Protein AF-A0A9E5J3S3-F1 (afdb_monomer_lite)

Radius of gyration: 18.46 Å; chains: 1; bounding box: 45×21×62 Å

Secondary structure (DSSP, 8-state):
--STT--STTHHHHHHHHHHHHHHHHHHHHHHHHHHHTT-HHHHHHHHHHHHHHHHHHHHHHHHHHHHHHHHTTTS-HHHHHHHHHHHHHHHHHHHHHHHHHHHT--HHHHHHHHHHHHHHHHHHHHHHHHHHT----GGGSS--

Sequence (145 aa):
FHSPDLDEPIDPLVYLITVALGFAALENTLFIMGTIQTGDIAQTIITGNMRFIGATLLHVLASSCVGIMLGFVFYRSHITRFLAGLVGLCAGIALHAYFNLSIISTSTVGALKIFGTIWIGVVLLFMAFEEIKGVQPSKSSQQST

pLDDT: mean 84.3, std 12.57, range [43.81, 97.44]

Structure (mmCIF, N/CA/C/O backbone):
data_AF-A0A9E5J3S3-F1
#
_entry.id   AF-A0A9E5J3S3-F1
#
loop_
_atom_site.group_PDB
_atom_site.id
_atom_site.type_symbol
_atom_site.label_atom_id
_atom_site.label_alt_id
_atom_site.label_comp_id
_atom_site.label_asym_id
_atom_site.label_entity_id
_atom_site.label_seq_id
_atom_site.pdbx_PDB_ins_code
_atom_site.Cartn_x
_atom_site.Cartn_y
_atom_site.Cartn_z
_atom_site.occupancy
_atom_site.B_iso_or_equiv
_atom_site.auth_seq_id
_atom_site.auth_comp_id
_atom_site.auth_asym_id
_atom_site.auth_atom_id
_atom_site.pdbx_PDB_model_num
ATOM 1 N N . PHE A 1 1 ? -19.060 0.277 10.061 1.00 51.50 1 PHE A N 1
ATOM 2 C CA . PHE A 1 1 ? -18.611 -1.068 10.453 1.00 51.50 1 PHE A CA 1
ATOM 3 C C . PHE A 1 1 ? -19.710 -1.715 11.283 1.00 51.50 1 PHE A C 1
ATOM 5 O O . PHE A 1 1 ? -19.673 -1.652 12.501 1.00 51.50 1 PHE A O 1
ATOM 12 N N . HIS A 1 2 ? -20.767 -2.175 10.616 1.00 50.16 2 HIS A N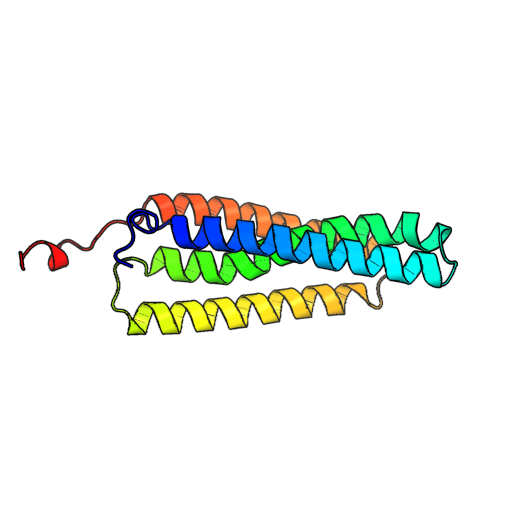 1
ATOM 13 C CA . HIS A 1 2 ? -21.842 -3.003 11.192 1.00 50.16 2 HIS A CA 1
ATOM 14 C C . HIS A 1 2 ? -22.300 -4.042 10.146 1.00 50.16 2 HIS A C 1
ATOM 16 O O . HIS A 1 2 ? -23.428 -4.518 10.164 1.00 50.16 2 HIS A O 1
ATOM 22 N N . SER A 1 3 ? -21.420 -4.341 9.187 1.00 61.38 3 SER A N 1
ATOM 23 C CA . SER A 1 3 ? -21.566 -5.435 8.234 1.00 61.38 3 SER A CA 1
ATOM 24 C C . SER A 1 3 ? -20.908 -6.672 8.844 1.00 61.38 3 SER A C 1
ATOM 26 O O . SER A 1 3 ? -19.859 -6.511 9.471 1.00 61.38 3 SER A O 1
ATOM 28 N N . PRO A 1 4 ? -21.477 -7.872 8.653 1.00 67.12 4 PRO A N 1
ATOM 29 C CA . PRO A 1 4 ? -20.884 -9.116 9.145 1.00 67.12 4 PRO A CA 1
ATOM 30 C C . PRO A 1 4 ? -19.467 -9.361 8.603 1.00 67.12 4 PRO A C 1
ATOM 32 O O . PRO A 1 4 ? -18.718 -10.090 9.223 1.00 67.12 4 PRO A O 1
ATOM 35 N N . ASP A 1 5 ? -19.090 -8.719 7.494 1.00 72.50 5 ASP A N 1
ATOM 36 C CA . ASP A 1 5 ? -17.800 -8.925 6.825 1.00 72.50 5 ASP A CA 1
ATOM 37 C C . ASP A 1 5 ? -16.673 -7.979 7.303 1.00 72.50 5 ASP A C 1
ATOM 39 O O . ASP A 1 5 ? -15.601 -7.956 6.707 1.00 72.50 5 ASP A O 1
ATOM 43 N N . LEU A 1 6 ? -16.926 -7.103 8.283 1.00 80.25 6 LEU A N 1
ATOM 44 C CA . LEU A 1 6 ? -15.937 -6.158 8.835 1.00 80.25 6 LEU A CA 1
ATOM 45 C C . LEU A 1 6 ? -16.013 -6.169 10.365 1.00 80.25 6 LEU A C 1
ATOM 47 O O . LEU A 1 6 ? -16.394 -5.167 10.991 1.00 80.25 6 LEU A O 1
ATOM 51 N N . ASP A 1 7 ? -15.703 -7.316 10.946 1.00 85.44 7 ASP A N 1
ATOM 52 C CA . ASP A 1 7 ? -15.760 -7.579 12.379 1.00 85.44 7 ASP A CA 1
ATOM 53 C C . ASP A 1 7 ? -14.371 -7.790 13.000 1.00 85.44 7 ASP A C 1
ATOM 55 O O . ASP A 1 7 ? -14.212 -7.551 14.202 1.00 85.44 7 ASP A O 1
ATOM 59 N N . GLU A 1 8 ? -13.346 -8.082 12.195 1.00 87.56 8 GLU A N 1
ATOM 60 C CA . GLU A 1 8 ? -11.968 -8.236 12.648 1.00 87.56 8 GLU A CA 1
ATOM 61 C C . GLU A 1 8 ? -11.071 -7.031 12.278 1.00 87.56 8 GLU A C 1
ATOM 63 O O . GLU A 1 8 ? -11.175 -6.449 11.192 1.00 87.56 8 GLU A O 1
ATOM 68 N N . PRO A 1 9 ? -10.098 -6.657 13.140 1.00 89.94 9 PRO A N 1
ATOM 69 C CA . PRO A 1 9 ? -9.127 -5.597 12.840 1.00 89.94 9 PRO A CA 1
ATOM 70 C C . PRO A 1 9 ? -8.305 -5.823 11.567 1.00 89.94 9 PRO A C 1
ATOM 72 O O . PRO A 1 9 ? -7.740 -4.874 11.022 1.00 89.94 9 PRO A O 1
ATOM 75 N N . ILE A 1 10 ? -8.219 -7.070 11.105 1.00 92.62 10 ILE A N 1
ATOM 76 C CA . ILE A 1 10 ? -7.444 -7.464 9.932 1.00 92.62 10 ILE A CA 1
ATOM 77 C C . ILE A 1 10 ? -8.197 -7.254 8.613 1.00 92.62 10 ILE A C 1
ATOM 79 O O . ILE A 1 10 ? -7.564 -7.071 7.571 1.00 92.62 10 ILE A O 1
ATOM 83 N N . ASP A 1 11 ? -9.529 -7.211 8.645 1.00 92.25 11 ASP A N 1
ATOM 84 C CA . ASP A 1 11 ? -10.362 -7.156 7.442 1.00 92.25 11 ASP A CA 1
ATOM 85 C C . ASP A 1 11 ? -10.077 -5.929 6.567 1.00 92.25 11 ASP A C 1
ATOM 87 O O . ASP A 1 11 ? -9.894 -6.092 5.355 1.00 92.25 11 ASP A O 1
ATOM 91 N N . PRO A 1 12 ? -9.937 -4.697 7.118 1.00 91.81 12 PRO A N 1
ATOM 92 C CA . PRO A 1 12 ? -9.592 -3.535 6.303 1.00 91.81 12 PRO A CA 1
ATOM 93 C C . PRO A 1 12 ? -8.282 -3.721 5.530 1.00 91.81 12 PRO A C 1
ATOM 95 O O . PRO A 1 12 ? -8.163 -3.250 4.399 1.00 91.81 12 PRO A O 1
ATOM 98 N N . LEU A 1 13 ? -7.302 -4.414 6.121 1.00 94.50 13 LEU A N 1
ATOM 99 C CA . LEU A 1 13 ? -6.023 -4.696 5.480 1.00 94.50 13 LEU A CA 1
ATOM 100 C C . LEU A 1 13 ? -6.184 -5.699 4.333 1.00 94.50 13 LEU A C 1
ATOM 102 O O . LEU A 1 13 ? -5.718 -5.431 3.225 1.00 94.50 13 LEU A O 1
ATOM 106 N N . VAL A 1 14 ? -6.893 -6.808 4.557 1.00 93.81 14 VAL A N 1
ATOM 107 C CA . VAL A 1 14 ? -7.132 -7.837 3.530 1.00 93.81 14 VAL A CA 1
ATOM 108 C C . VAL A 1 14 ? -7.923 -7.276 2.346 1.00 93.81 14 VAL A C 1
ATOM 110 O O . VAL A 1 14 ? -7.557 -7.509 1.187 1.00 93.81 14 VAL A O 1
ATOM 113 N N . TYR A 1 15 ? -8.964 -6.481 2.602 1.00 94.06 15 TYR A N 1
ATOM 114 C CA . TYR A 1 15 ? -9.754 -5.873 1.532 1.00 94.06 15 TYR A CA 1
ATOM 115 C C . TYR A 1 15 ? -8.954 -4.880 0.701 1.00 94.06 15 TYR A C 1
ATOM 117 O O . TYR A 1 15 ? -9.041 -4.901 -0.527 1.00 94.06 15 TYR A O 1
ATOM 125 N N . LEU A 1 16 ? -8.123 -4.051 1.334 1.00 95.00 16 LEU A N 1
ATOM 126 C CA . LEU A 1 16 ? -7.289 -3.104 0.601 1.00 95.00 16 LEU A CA 1
ATOM 127 C C . LEU A 1 16 ? -6.198 -3.793 -0.218 1.00 95.00 16 LEU A C 1
ATOM 129 O O . LEU A 1 16 ? -5.951 -3.369 -1.344 1.00 95.00 16 LEU A O 1
ATOM 133 N N . ILE A 1 17 ? -5.603 -4.880 0.282 1.00 94.62 17 ILE A N 1
ATOM 134 C CA . ILE A 1 17 ? -4.675 -5.708 -0.504 1.00 94.62 17 ILE A CA 1
ATOM 135 C C . ILE A 1 17 ? -5.391 -6.308 -1.721 1.00 94.62 17 ILE A C 1
ATOM 137 O O . ILE A 1 17 ? -4.866 -6.261 -2.832 1.00 94.62 17 ILE A O 1
ATOM 141 N N . THR A 1 18 ? -6.608 -6.824 -1.540 1.00 95.31 18 THR A N 1
ATOM 142 C CA . THR A 1 18 ? -7.394 -7.430 -2.628 1.00 95.31 18 THR A CA 1
ATOM 143 C C . THR A 1 18 ? -7.727 -6.410 -3.719 1.00 95.31 18 THR A C 1
ATOM 145 O O . THR A 1 18 ? -7.515 -6.672 -4.905 1.00 95.31 18 THR A O 1
ATOM 148 N N . VAL A 1 19 ? -8.183 -5.215 -3.329 1.00 94.75 19 VAL A N 1
ATOM 149 C CA . VAL A 1 19 ? -8.444 -4.109 -4.262 1.00 94.75 19 VAL A CA 1
ATOM 150 C C . VAL A 1 19 ? -7.158 -3.675 -4.972 1.00 94.75 19 VAL A C 1
ATOM 152 O O . VAL A 1 19 ? -7.173 -3.468 -6.185 1.00 94.75 19 VAL A O 1
ATOM 155 N N . ALA A 1 20 ? -6.035 -3.588 -4.252 1.00 94.25 20 ALA A N 1
ATOM 156 C CA . ALA A 1 20 ? -4.742 -3.208 -4.817 1.00 94.25 20 ALA A CA 1
ATOM 157 C C . ALA A 1 20 ? -4.250 -4.194 -5.881 1.00 94.25 20 ALA A C 1
ATOM 159 O O . ALA A 1 20 ? -3.764 -3.773 -6.927 1.00 94.25 20 ALA A O 1
ATOM 160 N N . LEU A 1 21 ? -4.413 -5.499 -5.644 1.00 93.38 21 LEU A N 1
ATOM 161 C CA . LEU A 1 21 ? -4.059 -6.539 -6.612 1.00 93.38 21 LEU A CA 1
ATOM 162 C C . LEU A 1 21 ? -4.905 -6.436 -7.887 1.00 93.38 21 LEU A C 1
ATOM 164 O O . LEU A 1 21 ? -4.358 -6.510 -8.986 1.00 93.38 21 LEU A O 1
ATOM 168 N N . GLY A 1 22 ? -6.217 -6.213 -7.751 1.00 93.75 22 GLY A N 1
ATOM 169 C CA . GLY A 1 22 ? -7.104 -5.992 -8.896 1.00 93.75 22 GLY A CA 1
ATOM 170 C C . GLY A 1 22 ? -6.732 -4.740 -9.697 1.00 93.75 22 GLY A C 1
ATOM 171 O O . GLY A 1 22 ? -6.660 -4.789 -10.925 1.00 93.75 22 GLY A O 1
ATOM 172 N N . PHE A 1 23 ? -6.429 -3.636 -9.007 1.00 91.75 23 PHE A N 1
ATOM 173 C CA . PHE A 1 23 ? -5.983 -2.395 -9.641 1.00 91.75 23 PHE A CA 1
ATOM 174 C C . PHE A 1 23 ? -4.646 -2.576 -10.374 1.00 91.75 23 PHE A C 1
ATOM 176 O O . PHE A 1 23 ? -4.536 -2.213 -11.543 1.00 91.75 23 PHE A O 1
ATOM 183 N N . ALA A 1 24 ? -3.662 -3.210 -9.731 1.00 91.12 24 ALA A N 1
ATOM 184 C CA . ALA A 1 24 ? -2.358 -3.480 -10.331 1.00 91.12 24 ALA A CA 1
ATOM 185 C C . ALA A 1 24 ? -2.462 -4.394 -11.561 1.00 91.12 24 ALA A C 1
ATOM 187 O O . ALA A 1 24 ? -1.762 -4.183 -12.549 1.00 91.12 24 ALA A O 1
ATOM 188 N N . ALA A 1 25 ? -3.348 -5.396 -11.534 1.00 90.19 25 ALA A N 1
ATOM 189 C CA . ALA A 1 25 ? -3.597 -6.256 -12.689 1.00 90.19 25 ALA A CA 1
ATOM 190 C C . ALA A 1 25 ? -4.157 -5.463 -13.882 1.00 90.19 25 ALA A C 1
ATOM 192 O O . ALA A 1 25 ? -3.712 -5.654 -15.018 1.00 90.19 25 ALA A O 1
ATOM 193 N N . LEU A 1 26 ? -5.099 -4.549 -13.628 1.00 90.94 26 LEU A N 1
ATOM 194 C CA . LEU A 1 26 ? -5.667 -3.679 -14.655 1.00 90.94 26 LEU A CA 1
ATOM 195 C C . LEU A 1 26 ? -4.607 -2.727 -15.224 1.00 90.94 26 LEU A C 1
ATOM 197 O O . LEU A 1 26 ? -4.449 -2.659 -16.443 1.00 90.94 26 LEU A O 1
ATOM 201 N N . GLU A 1 27 ? -3.847 -2.037 -14.371 1.00 86.75 27 GLU A N 1
ATOM 202 C CA . GLU A 1 27 ? -2.798 -1.106 -14.806 1.00 86.75 27 GLU A CA 1
ATOM 203 C C . GLU A 1 27 ? -1.720 -1.810 -15.636 1.00 86.75 27 GLU A C 1
ATOM 205 O O . GLU A 1 27 ? -1.366 -1.352 -16.724 1.00 86.75 27 GLU A O 1
ATOM 210 N N . ASN A 1 28 ? -1.251 -2.968 -15.172 1.00 86.06 28 ASN A N 1
ATOM 211 C CA . ASN A 1 28 ? -0.268 -3.760 -15.897 1.00 86.06 28 ASN A CA 1
ATOM 212 C C . ASN A 1 28 ? -0.793 -4.227 -17.264 1.00 86.06 28 ASN A C 1
ATOM 214 O O . ASN A 1 28 ? -0.044 -4.238 -18.243 1.00 86.06 28 ASN A O 1
ATOM 218 N N . THR A 1 29 ? -2.079 -4.577 -17.354 1.00 86.56 29 THR A N 1
ATOM 219 C CA . THR A 1 29 ? -2.718 -4.945 -18.627 1.00 86.56 29 THR A CA 1
ATOM 220 C C . THR A 1 29 ? -2.732 -3.763 -19.595 1.00 86.56 29 THR A C 1
ATOM 222 O O . THR A 1 29 ? -2.340 -3.915 -20.752 1.00 86.56 29 THR A O 1
ATOM 225 N N . LEU A 1 30 ? -3.121 -2.572 -19.125 1.00 87.00 30 LEU A N 1
ATOM 226 C CA . LEU A 1 30 ? -3.118 -1.353 -19.939 1.00 87.00 30 LEU A CA 1
ATOM 227 C C . LEU A 1 30 ? -1.706 -0.972 -20.401 1.00 87.00 30 LEU A C 1
ATOM 229 O O . LEU A 1 30 ? -1.528 -0.575 -21.553 1.00 87.00 30 LEU A O 1
ATOM 233 N N . PHE A 1 31 ? -0.699 -1.136 -19.539 1.00 81.94 31 PHE A N 1
ATOM 234 C CA . PHE A 1 31 ? 0.696 -0.883 -19.891 1.00 81.94 31 PHE A CA 1
ATOM 235 C C . PHE A 1 31 ? 1.168 -1.799 -21.027 1.00 81.94 31 PHE A C 1
ATOM 237 O O . PHE A 1 31 ? 1.685 -1.308 -22.029 1.00 81.94 31 PHE A O 1
ATOM 244 N N . ILE A 1 32 ? 0.937 -3.111 -20.910 1.00 81.12 32 ILE A N 1
ATOM 245 C CA . ILE A 1 32 ? 1.314 -4.090 -21.943 1.00 81.12 32 ILE A CA 1
ATOM 246 C C . ILE A 1 32 ? 0.584 -3.801 -23.261 1.00 81.12 32 ILE A C 1
ATOM 248 O O . ILE A 1 32 ? 1.197 -3.835 -24.326 1.00 81.12 32 ILE A O 1
ATOM 252 N N . MET A 1 33 ? -0.715 -3.484 -23.210 1.00 84.62 33 MET A N 1
ATOM 253 C CA . MET A 1 33 ? -1.470 -3.111 -24.410 1.00 84.62 33 MET A CA 1
ATOM 254 C C . MET A 1 33 ? -0.866 -1.883 -25.103 1.00 84.62 33 MET A C 1
ATOM 256 O O . MET A 1 33 ? -0.730 -1.883 -26.326 1.00 84.62 33 MET A O 1
ATOM 260 N N . GLY A 1 34 ? -0.462 -0.868 -24.334 1.00 81.69 34 GLY A N 1
ATOM 261 C CA . GLY A 1 34 ? 0.192 0.327 -24.865 1.00 81.69 34 GLY A CA 1
ATOM 262 C C . GLY A 1 34 ? 1.536 0.031 -25.536 1.00 81.69 34 GLY A C 1
ATOM 263 O O . GLY A 1 34 ? 1.775 0.496 -26.648 1.00 81.69 34 GLY A O 1
ATOM 264 N N . THR A 1 35 ? 2.402 -0.777 -24.918 1.00 77.06 35 THR A N 1
ATOM 265 C CA . THR A 1 35 ? 3.738 -1.054 -25.477 1.00 77.06 35 THR A CA 1
ATOM 266 C C . THR A 1 35 ? 3.711 -1.979 -26.697 1.00 77.06 35 THR A C 1
ATOM 268 O O . THR A 1 35 ? 4.549 -1.846 -27.593 1.00 77.06 35 THR A O 1
ATOM 271 N N . ILE A 1 36 ? 2.728 -2.885 -26.780 1.00 78.50 36 ILE A N 1
ATOM 272 C CA . ILE A 1 36 ? 2.485 -3.697 -27.982 1.00 78.50 36 ILE A CA 1
ATOM 273 C C . ILE A 1 36 ? 2.089 -2.799 -29.161 1.00 78.50 36 ILE A C 1
ATOM 275 O O . ILE A 1 36 ? 2.589 -2.996 -30.268 1.00 78.50 36 ILE A O 1
ATOM 279 N N . GLN A 1 37 ? 1.238 -1.790 -28.937 1.00 80.75 37 GLN A N 1
ATOM 280 C CA . GLN A 1 37 ? 0.818 -0.854 -29.989 1.00 80.75 37 GLN A CA 1
ATOM 281 C C . GLN A 1 37 ? 1.978 -0.015 -30.541 1.00 80.75 37 GLN A C 1
ATOM 283 O O . GLN A 1 37 ? 1.982 0.305 -31.728 1.00 80.75 37 GLN A O 1
ATOM 288 N N . THR A 1 38 ? 2.976 0.319 -29.718 1.00 78.62 38 THR A N 1
ATOM 289 C CA . THR A 1 38 ? 4.149 1.101 -30.144 1.00 78.62 38 THR A CA 1
ATOM 290 C C . THR A 1 38 ? 5.262 0.264 -30.789 1.00 78.62 38 THR A C 1
ATOM 292 O O . THR A 1 38 ? 6.259 0.829 -31.229 1.00 78.62 38 THR A O 1
ATOM 295 N N . GLY A 1 39 ? 5.109 -1.065 -30.873 1.00 73.75 39 GLY A N 1
ATOM 296 C CA . GLY A 1 39 ? 6.033 -1.962 -31.583 1.00 73.75 39 GLY A CA 1
ATOM 297 C C . GLY A 1 39 ? 7.320 -2.331 -30.833 1.00 73.75 39 GLY A C 1
ATOM 298 O O . GLY A 1 39 ? 8.190 -2.984 -31.407 1.00 73.75 39 GLY A O 1
ATOM 299 N N . ASP A 1 40 ? 7.451 -1.971 -29.554 1.00 71.56 40 ASP A N 1
ATOM 300 C CA . ASP A 1 40 ? 8.691 -2.135 -28.780 1.00 71.56 40 ASP A CA 1
ATOM 301 C C . ASP A 1 40 ? 8.674 -3.403 -27.901 1.00 71.56 40 ASP A C 1
ATOM 303 O O . ASP A 1 40 ? 8.712 -3.385 -26.665 1.00 71.56 40 ASP A O 1
ATOM 307 N N . ILE A 1 41 ? 8.533 -4.554 -28.564 1.00 71.50 41 ILE A N 1
ATOM 308 C CA . ILE A 1 41 ? 8.273 -5.852 -27.918 1.00 71.50 41 ILE A CA 1
ATOM 309 C C . ILE A 1 41 ? 9.489 -6.336 -27.106 1.00 71.50 41 ILE A C 1
ATOM 311 O O . ILE A 1 41 ? 9.331 -6.889 -26.017 1.00 71.50 41 ILE A O 1
ATOM 315 N N . ALA A 1 42 ? 10.713 -6.093 -27.587 1.00 68.88 42 ALA A N 1
ATOM 316 C CA . ALA A 1 42 ? 11.936 -6.519 -26.900 1.00 68.88 42 ALA A CA 1
ATOM 317 C C . ALA A 1 42 ? 12.153 -5.755 -25.579 1.00 68.88 42 ALA A C 1
ATOM 319 O O . ALA A 1 42 ? 12.452 -6.367 -24.549 1.00 68.88 42 ALA A O 1
ATOM 320 N N . GLN A 1 43 ? 11.929 -4.437 -25.579 1.00 65.88 43 GLN A N 1
ATOM 321 C CA . GLN A 1 43 ? 11.990 -3.614 -24.370 1.00 65.88 43 GLN A CA 1
ATOM 322 C C . GLN A 1 43 ? 10.833 -3.924 -23.409 1.00 65.88 43 GLN A C 1
ATOM 324 O O . GLN A 1 43 ? 11.025 -3.924 -22.190 1.00 65.88 43 GLN A O 1
ATOM 329 N N . THR A 1 44 ? 9.657 -4.275 -23.942 1.00 66.31 44 THR A N 1
ATOM 330 C CA . THR A 1 44 ? 8.507 -4.742 -23.150 1.00 66.31 44 THR A CA 1
ATOM 331 C C . THR A 1 44 ? 8.840 -6.003 -22.356 1.00 66.31 44 THR A C 1
ATOM 333 O O . THR A 1 44 ? 8.497 -6.089 -21.182 1.00 66.31 44 THR A O 1
ATOM 336 N N . ILE A 1 45 ? 9.542 -6.974 -22.941 1.00 66.94 45 ILE A N 1
ATOM 337 C CA . ILE A 1 45 ? 9.857 -8.230 -22.244 1.00 66.94 45 ILE A CA 1
ATOM 338 C C . ILE A 1 45 ? 10.899 -8.008 -21.139 1.00 66.94 45 ILE A C 1
ATOM 340 O O . ILE A 1 45 ? 10.741 -8.510 -20.027 1.00 66.94 45 ILE A O 1
ATOM 344 N N . ILE A 1 46 ? 11.961 -7.246 -21.403 1.00 64.94 46 ILE A N 1
ATOM 345 C CA . ILE A 1 46 ? 13.057 -7.085 -20.433 1.00 64.94 46 ILE A CA 1
ATOM 346 C C . ILE A 1 46 ? 12.658 -6.129 -19.301 1.00 64.94 46 ILE A C 1
ATOM 348 O O . ILE A 1 46 ? 12.821 -6.448 -18.122 1.00 64.94 46 ILE A O 1
ATOM 352 N N . THR A 1 47 ? 12.101 -4.968 -19.641 1.00 65.00 47 THR A N 1
ATOM 353 C CA . THR A 1 47 ? 11.780 -3.916 -18.666 1.00 65.00 47 THR A CA 1
ATOM 354 C C . THR A 1 47 ? 10.372 -4.082 -18.097 1.00 65.00 47 THR A C 1
ATOM 356 O O . THR A 1 47 ? 10.131 -3.764 -16.930 1.00 65.00 47 THR A O 1
ATOM 359 N N . GLY A 1 48 ? 9.441 -4.628 -18.885 1.00 65.12 48 GLY A N 1
ATOM 360 C CA . GLY A 1 48 ? 8.055 -4.825 -18.469 1.00 65.12 48 GLY A CA 1
ATOM 361 C C . GLY A 1 48 ? 7.903 -5.855 -17.358 1.00 65.12 48 GLY A C 1
ATOM 362 O O . GLY A 1 48 ? 7.129 -5.599 -16.451 1.00 65.12 48 GLY A O 1
ATOM 363 N N . ASN A 1 49 ? 8.684 -6.941 -17.325 1.00 69.31 49 ASN A N 1
ATOM 364 C CA . ASN A 1 49 ? 8.612 -7.923 -16.229 1.00 69.31 49 ASN A CA 1
ATOM 365 C C . ASN A 1 49 ? 8.991 -7.318 -14.864 1.00 69.31 49 ASN A C 1
ATOM 367 O O . ASN A 1 49 ? 8.296 -7.516 -13.868 1.00 69.31 49 ASN A O 1
ATOM 371 N N . MET A 1 50 ? 10.067 -6.528 -14.824 1.00 68.44 50 MET A N 1
ATOM 372 C CA . MET A 1 50 ? 10.515 -5.856 -13.599 1.00 68.44 50 MET A CA 1
ATOM 373 C C . MET A 1 50 ? 9.538 -4.768 -13.155 1.00 68.44 50 MET A C 1
ATOM 375 O O . MET A 1 50 ? 9.261 -4.634 -11.962 1.00 68.44 50 MET A O 1
ATOM 379 N N . ARG A 1 51 ? 8.980 -4.017 -14.114 1.00 71.12 51 ARG A N 1
ATOM 380 C CA . ARG A 1 51 ? 7.941 -3.021 -13.841 1.00 71.12 51 ARG A CA 1
ATOM 381 C C . ARG A 1 51 ? 6.648 -3.683 -13.370 1.00 71.12 51 ARG A C 1
ATOM 383 O O . ARG A 1 51 ? 6.059 -3.191 -12.423 1.00 71.12 51 ARG A O 1
ATOM 390 N N . PHE A 1 52 ? 6.259 -4.807 -13.962 1.00 75.38 52 PHE A N 1
ATOM 391 C CA . PHE A 1 52 ? 5.050 -5.556 -13.626 1.00 75.38 52 PHE A CA 1
ATOM 392 C C . PHE A 1 52 ? 5.097 -6.054 -12.182 1.00 75.38 52 PHE A C 1
ATOM 394 O O . PHE A 1 52 ? 4.233 -5.709 -11.381 1.00 75.38 52 PHE A O 1
ATOM 401 N N . ILE A 1 53 ? 6.142 -6.809 -11.824 1.00 79.19 53 ILE A N 1
ATOM 402 C CA . ILE A 1 53 ? 6.273 -7.389 -10.480 1.00 79.19 53 ILE A CA 1
ATOM 403 C C . ILE A 1 53 ? 6.504 -6.280 -9.442 1.00 79.19 53 ILE A C 1
ATOM 405 O O . ILE A 1 53 ? 5.900 -6.296 -8.370 1.00 79.19 53 ILE A O 1
ATOM 409 N N . GLY A 1 54 ? 7.352 -5.297 -9.765 1.00 82.12 54 GLY A N 1
ATOM 410 C CA . GLY A 1 54 ? 7.641 -4.162 -8.889 1.00 82.12 54 GLY A CA 1
ATOM 411 C C . GLY A 1 54 ? 6.418 -3.290 -8.615 1.00 82.12 54 GLY A C 1
ATOM 412 O O . GLY A 1 54 ? 6.146 -2.985 -7.456 1.00 82.12 54 GLY A O 1
ATOM 413 N N . ALA A 1 55 ? 5.655 -2.936 -9.652 1.00 79.12 55 ALA A N 1
ATOM 414 C CA . ALA A 1 55 ? 4.430 -2.158 -9.511 1.00 79.12 55 ALA A CA 1
ATOM 415 C C . ALA A 1 55 ? 3.391 -2.925 -8.690 1.00 79.12 55 ALA A C 1
ATOM 417 O O . ALA A 1 55 ? 2.861 -2.374 -7.732 1.00 79.12 55 ALA A O 1
ATOM 418 N N . THR A 1 56 ? 3.151 -4.211 -8.971 1.00 88.06 56 THR A N 1
ATOM 419 C CA . THR A 1 56 ? 2.182 -4.999 -8.192 1.00 88.06 56 THR A CA 1
ATOM 420 C C . THR A 1 56 ? 2.533 -5.043 -6.705 1.00 88.06 56 THR A C 1
ATOM 422 O O . THR A 1 56 ? 1.663 -4.790 -5.871 1.00 88.06 56 THR A O 1
ATOM 425 N N . LEU A 1 57 ? 3.799 -5.296 -6.352 1.00 89.81 57 LEU A N 1
ATOM 426 C CA . LEU A 1 57 ? 4.233 -5.273 -4.950 1.00 89.81 57 LEU A CA 1
ATOM 427 C C . LEU A 1 57 ? 4.091 -3.882 -4.325 1.00 89.81 57 LEU A C 1
ATOM 429 O O . LEU A 1 57 ? 3.656 -3.764 -3.180 1.00 89.81 57 LEU A O 1
ATOM 433 N N . LEU A 1 58 ? 4.413 -2.826 -5.071 1.00 91.62 58 LEU A N 1
ATOM 434 C CA . LEU A 1 58 ? 4.251 -1.454 -4.609 1.00 91.62 58 LEU A CA 1
ATOM 435 C C . LEU A 1 58 ? 2.787 -1.107 -4.325 1.00 91.62 58 LEU A C 1
ATOM 437 O O . LEU A 1 58 ? 2.517 -0.514 -3.285 1.00 91.62 58 LEU A O 1
ATOM 441 N N . HIS A 1 59 ? 1.850 -1.477 -5.204 1.00 91.75 59 HIS A N 1
ATOM 442 C CA . HIS A 1 59 ? 0.417 -1.255 -4.981 1.00 91.75 59 HIS A CA 1
ATOM 443 C C . HIS A 1 59 ? -0.053 -1.953 -3.712 1.00 91.75 59 HIS A C 1
ATOM 445 O O . HIS A 1 59 ? -0.722 -1.335 -2.886 1.00 91.75 59 HIS A O 1
ATOM 451 N N . VAL A 1 60 ? 0.354 -3.211 -3.518 1.00 94.69 60 VAL A N 1
ATOM 452 C CA . VAL A 1 60 ? 0.048 -3.958 -2.295 1.00 94.69 60 VAL A CA 1
ATOM 453 C C . VAL A 1 60 ? 0.583 -3.222 -1.069 1.00 94.69 60 VAL A C 1
ATOM 455 O O . VAL A 1 60 ? -0.182 -2.989 -0.137 1.00 94.69 60 VAL A O 1
ATOM 458 N N . LEU A 1 61 ? 1.849 -2.798 -1.063 1.00 95.19 61 LEU A N 1
ATOM 459 C CA . LEU A 1 61 ? 2.439 -2.085 0.075 1.00 95.19 61 LEU A CA 1
ATOM 460 C C . LEU A 1 61 ? 1.780 -0.726 0.334 1.00 95.19 61 LEU A C 1
ATOM 462 O O . LEU A 1 61 ? 1.426 -0.427 1.473 1.00 95.19 61 LEU A O 1
ATOM 466 N N . ALA A 1 62 ? 1.575 0.077 -0.710 1.00 95.31 62 ALA A N 1
ATOM 467 C CA . ALA A 1 62 ? 0.985 1.406 -0.603 1.00 95.31 62 ALA A CA 1
ATOM 468 C C . ALA A 1 62 ? -0.460 1.347 -0.084 1.00 95.31 62 ALA A C 1
ATOM 470 O O . ALA A 1 62 ? -0.824 2.100 0.818 1.00 95.31 62 ALA A O 1
ATOM 471 N N . SER A 1 63 ? -1.276 0.421 -0.594 1.00 95.31 63 SER A N 1
ATOM 472 C CA . SER A 1 63 ? -2.640 0.206 -0.097 1.00 95.31 63 SER A CA 1
ATOM 473 C C . SER A 1 63 ? -2.654 -0.405 1.303 1.00 95.31 63 SER A C 1
ATOM 475 O O . SER A 1 63 ? -3.504 -0.050 2.123 1.00 95.31 63 SER A O 1
ATOM 477 N N . SER A 1 64 ? -1.678 -1.258 1.621 1.00 95.50 64 SER A N 1
ATOM 478 C CA . SER A 1 64 ? -1.529 -1.810 2.966 1.00 95.50 64 SER A CA 1
ATOM 479 C C . SER A 1 64 ? -1.224 -0.739 4.008 1.00 95.50 64 SER A C 1
ATOM 481 O O . SER A 1 64 ? -1.654 -0.897 5.142 1.00 95.50 64 SER A O 1
ATOM 483 N N . CYS A 1 65 ? -0.571 0.380 3.665 1.00 96.31 65 CYS A N 1
ATOM 484 C CA . CYS A 1 65 ? -0.391 1.491 4.608 1.00 96.31 65 CYS A CA 1
ATOM 485 C C . CYS A 1 65 ? -1.731 1.998 5.165 1.00 96.31 65 CYS A C 1
ATOM 487 O O . CYS A 1 65 ? -1.853 2.228 6.367 1.00 96.31 65 CYS A O 1
ATOM 489 N N . VAL A 1 66 ? -2.754 2.125 4.313 1.00 96.69 66 VAL A N 1
ATOM 490 C CA . VAL A 1 66 ? -4.110 2.509 4.739 1.00 96.69 66 VAL A CA 1
ATOM 491 C C . VAL A 1 66 ? -4.726 1.410 5.607 1.00 96.69 66 VAL A C 1
ATOM 493 O O . VAL A 1 66 ? -5.256 1.698 6.679 1.00 96.69 66 VAL A O 1
ATOM 496 N N . GLY A 1 67 ? -4.612 0.150 5.179 1.00 94.75 67 GLY A N 1
ATOM 497 C CA . GLY A 1 67 ? -5.153 -1.003 5.901 1.00 94.75 67 GLY A CA 1
ATOM 498 C C . GLY A 1 67 ? -4.552 -1.185 7.291 1.00 94.75 67 GLY A C 1
ATOM 499 O O . GLY A 1 67 ? -5.287 -1.381 8.254 1.00 94.75 67 GLY A O 1
ATOM 500 N N . ILE A 1 68 ? -3.233 -1.029 7.413 1.00 96.06 68 ILE A N 1
ATOM 501 C CA . ILE A 1 68 ? -2.496 -1.115 8.674 1.00 96.06 68 ILE A CA 1
ATOM 502 C C . ILE A 1 68 ? -2.950 -0.017 9.634 1.00 96.06 68 ILE A C 1
ATOM 504 O O . ILE A 1 68 ? -3.270 -0.296 10.789 1.00 96.06 68 ILE A O 1
ATOM 508 N N . MET A 1 69 ? -3.021 1.231 9.157 1.00 95.38 69 MET A N 1
ATOM 509 C CA . MET A 1 69 ? -3.472 2.346 9.990 1.00 95.38 69 MET A CA 1
ATOM 510 C C .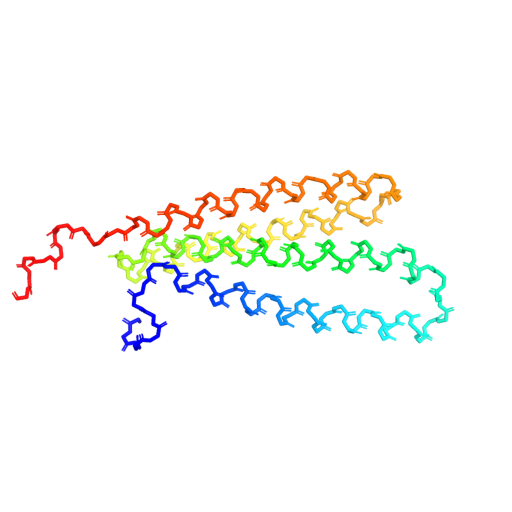 MET A 1 69 ? -4.898 2.120 10.492 1.00 95.38 69 MET A C 1
ATOM 512 O O . MET A 1 69 ? -5.155 2.316 11.677 1.00 95.38 69 MET A O 1
ATOM 516 N N . LEU A 1 70 ? -5.810 1.666 9.625 1.00 94.12 70 LEU A N 1
ATOM 517 C CA . LEU A 1 70 ? -7.193 1.366 10.000 1.00 94.12 70 LEU A CA 1
ATOM 518 C C . LEU A 1 70 ? -7.303 0.180 10.967 1.00 94.12 70 LEU A C 1
ATOM 520 O O . LEU A 1 70 ? -8.100 0.258 11.902 1.00 94.12 70 LEU A O 1
ATOM 524 N N . GLY A 1 71 ? -6.496 -0.867 10.781 1.00 92.69 71 GLY A N 1
ATOM 525 C CA . GLY A 1 71 ? -6.460 -2.034 11.661 1.00 92.69 71 GLY A CA 1
ATOM 526 C C . GLY A 1 71 ? -6.019 -1.682 13.083 1.00 92.69 71 GLY A C 1
ATOM 527 O O . GLY A 1 71 ? -6.684 -2.048 14.050 1.00 92.69 71 GLY A O 1
ATOM 528 N N . PHE A 1 72 ? -4.977 -0.858 13.241 1.00 93.38 72 PHE A N 1
ATOM 529 C CA . PHE A 1 72 ? -4.522 -0.431 14.572 1.00 93.38 72 PHE A CA 1
ATOM 530 C C . PHE A 1 72 ? -5.543 0.407 15.342 1.00 93.38 72 PHE A C 1
ATOM 532 O O . PHE A 1 72 ? -5.598 0.358 16.573 1.00 93.38 72 PHE A O 1
ATOM 539 N N . VAL A 1 73 ? -6.365 1.188 14.640 1.00 94.00 73 VAL A N 1
ATOM 540 C CA . VAL A 1 73 ? -7.400 2.016 15.271 1.00 94.00 73 VAL A CA 1
ATOM 541 C C . VAL A 1 73 ? -8.799 1.416 15.139 1.00 94.00 73 VAL A C 1
ATOM 543 O O . VAL A 1 73 ? -9.788 2.124 15.350 1.00 94.00 73 VAL A O 1
ATOM 546 N N . PHE A 1 74 ? -8.902 0.114 14.851 1.00 92.31 74 PHE A N 1
ATOM 547 C CA . PHE A 1 74 ? -10.164 -0.554 14.537 1.00 92.31 74 PHE A CA 1
ATOM 548 C C . PHE A 1 74 ? -11.227 -0.419 15.631 1.00 92.31 74 PHE A C 1
ATOM 550 O O . PHE A 1 74 ? -12.402 -0.325 15.312 1.00 92.31 74 PHE A O 1
ATOM 557 N N . TYR A 1 75 ? -10.851 -0.322 16.909 1.00 90.31 75 TYR A N 1
ATOM 558 C CA . TYR A 1 75 ? -11.800 -0.125 18.019 1.00 90.31 75 TYR A CA 1
ATOM 559 C C . TYR A 1 75 ? -11.932 1.333 18.491 1.00 90.31 75 TYR A C 1
ATOM 561 O O . TYR A 1 75 ? -12.623 1.615 19.468 1.00 90.31 75 TYR A O 1
ATOM 569 N N . ARG A 1 76 ? -11.280 2.294 17.824 1.00 90.19 76 ARG A N 1
ATOM 570 C CA . ARG A 1 76 ? -11.356 3.725 18.175 1.00 90.19 76 ARG A CA 1
ATOM 571 C C . ARG A 1 76 ? -12.583 4.398 17.549 1.00 90.19 76 ARG A C 1
ATOM 573 O O . ARG A 1 76 ? -13.337 3.771 16.802 1.00 90.19 76 ARG A O 1
ATOM 580 N N . SER A 1 77 ? -12.798 5.677 17.864 1.00 92.50 77 SER A N 1
ATOM 581 C CA . SER A 1 77 ? -13.915 6.464 17.326 1.00 92.50 77 SER A CA 1
ATOM 582 C C . SER A 1 77 ? -13.809 6.642 15.806 1.00 92.50 77 SER A C 1
ATOM 584 O O . SER A 1 77 ? -12.721 6.569 15.229 1.00 92.50 77 SER A O 1
ATOM 586 N N . HIS A 1 78 ? -14.937 6.919 15.148 1.00 88.75 78 HIS A N 1
ATOM 587 C CA . HIS A 1 78 ? -14.986 7.134 13.697 1.00 88.75 78 HIS A CA 1
ATOM 588 C C . HIS A 1 78 ? -14.021 8.222 13.211 1.00 88.75 78 HIS A C 1
ATOM 590 O O . HIS A 1 78 ? -13.393 8.055 12.168 1.00 88.75 78 HIS A O 1
ATOM 596 N N . ILE A 1 79 ? -13.855 9.298 13.986 1.00 93.69 79 ILE A N 1
ATOM 597 C CA . ILE A 1 79 ? -12.939 10.395 13.650 1.00 93.69 79 ILE A CA 1
ATOM 598 C C . ILE A 1 79 ? -11.490 9.903 13.664 1.00 93.69 79 ILE A C 1
ATOM 600 O O . ILE A 1 79 ? -10.746 10.166 12.723 1.00 93.69 79 ILE A O 1
ATOM 604 N N . THR A 1 80 ? -11.090 9.139 14.687 1.00 93.44 80 THR A N 1
ATOM 605 C CA . THR A 1 80 ? -9.737 8.572 14.759 1.00 93.44 80 THR A CA 1
ATOM 606 C C . THR A 1 80 ? -9.466 7.631 13.588 1.00 93.44 80 THR A C 1
ATOM 608 O O . THR A 1 80 ? -8.389 7.695 13.005 1.00 93.44 80 THR A O 1
ATOM 611 N N . ARG A 1 81 ? -10.447 6.807 13.196 1.00 92.31 81 ARG A N 1
ATOM 612 C CA . ARG A 1 81 ? -10.328 5.924 12.023 1.00 92.31 81 ARG A CA 1
ATOM 613 C C . ARG A 1 81 ? -10.158 6.711 10.732 1.00 92.31 81 ARG A C 1
ATOM 615 O O . ARG A 1 81 ? -9.273 6.397 9.947 1.00 92.31 81 ARG A O 1
ATOM 622 N N . PHE A 1 82 ? -10.965 7.750 10.532 1.00 94.62 82 PHE A N 1
ATOM 623 C CA . PHE A 1 82 ? -10.869 8.599 9.349 1.00 94.62 82 PHE A CA 1
ATOM 624 C C . PHE A 1 82 ? -9.500 9.288 9.251 1.00 94.62 82 PHE A C 1
ATOM 626 O O . PHE A 1 82 ? -8.856 9.227 8.206 1.00 94.62 82 PHE A O 1
ATOM 633 N N . LEU A 1 83 ? -9.019 9.876 10.351 1.00 96.69 83 LEU A N 1
ATOM 634 C CA . LEU A 1 83 ? -7.704 10.519 10.394 1.00 96.69 83 LEU A CA 1
ATOM 635 C C . LEU A 1 83 ? -6.563 9.519 10.171 1.00 96.69 83 LEU A C 1
ATOM 637 O O . LEU A 1 83 ? -5.651 9.806 9.400 1.00 96.69 83 LEU A O 1
ATOM 641 N N . ALA A 1 84 ? -6.623 8.337 10.788 1.00 95.69 84 ALA A N 1
ATOM 642 C CA . ALA A 1 84 ? -5.631 7.283 10.576 1.00 95.69 84 ALA A CA 1
ATOM 643 C C . ALA A 1 84 ? -5.619 6.802 9.116 1.00 95.69 84 ALA A C 1
ATOM 645 O O . ALA A 1 84 ? -4.552 6.659 8.524 1.00 95.69 84 ALA A O 1
ATOM 646 N N . GLY A 1 85 ? -6.797 6.627 8.509 1.00 95.81 85 GLY A N 1
ATOM 647 C CA . GLY A 1 85 ? -6.929 6.296 7.091 1.00 95.81 85 GLY A CA 1
ATOM 648 C C . GLY A 1 85 ? -6.321 7.365 6.182 1.00 95.81 85 GLY A C 1
ATOM 649 O O . GLY A 1 85 ? -5.604 7.024 5.245 1.00 95.81 85 GLY A O 1
ATOM 650 N N . LEU A 1 86 ? -6.529 8.652 6.485 1.00 96.88 86 LEU A N 1
ATOM 651 C CA . LEU A 1 86 ? -5.931 9.758 5.731 1.00 96.88 86 LEU A CA 1
ATOM 652 C C . LEU A 1 86 ? -4.401 9.773 5.849 1.00 96.88 86 LEU A C 1
ATOM 654 O O . LEU A 1 86 ? -3.710 9.946 4.848 1.00 96.88 86 LEU A O 1
ATOM 658 N N . VAL A 1 87 ? -3.864 9.544 7.049 1.00 97.25 87 VAL A N 1
ATOM 659 C CA . VAL A 1 87 ? -2.414 9.418 7.263 1.00 97.25 87 VAL A CA 1
ATOM 660 C C . VAL A 1 87 ? -1.855 8.232 6.476 1.00 97.25 87 VAL A C 1
ATOM 662 O O . VAL A 1 87 ? -0.856 8.384 5.772 1.00 97.25 87 VAL A O 1
ATOM 665 N N . GLY A 1 88 ? -2.524 7.078 6.532 1.00 96.19 88 GLY A N 1
ATOM 666 C CA . GLY A 1 88 ? -2.155 5.897 5.753 1.00 96.19 88 GLY A CA 1
ATOM 667 C C . GLY A 1 88 ? -2.199 6.149 4.244 1.00 96.19 88 GLY A C 1
ATOM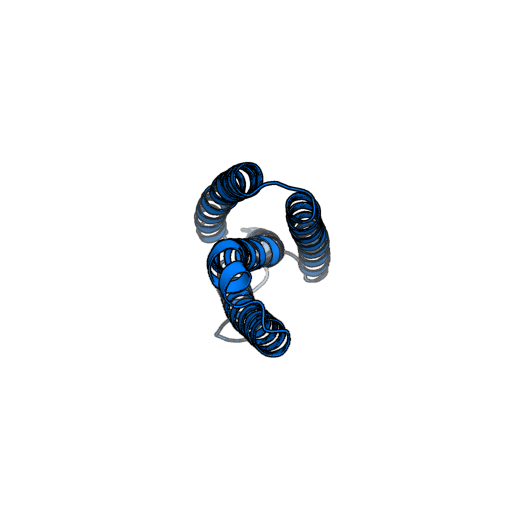 668 O O . GLY A 1 88 ? -1.317 5.689 3.524 1.00 96.19 88 GLY A O 1
ATOM 669 N N . LEU A 1 89 ? -3.169 6.936 3.767 1.00 96.19 89 LEU A N 1
ATOM 670 C CA . LEU A 1 89 ? -3.303 7.299 2.356 1.00 96.19 89 LEU A CA 1
ATOM 671 C C . LEU A 1 89 ? -2.158 8.208 1.910 1.00 96.19 89 LEU A C 1
ATOM 673 O O . LEU A 1 89 ? -1.527 7.942 0.891 1.00 96.19 89 LEU A O 1
ATOM 677 N N . CYS A 1 90 ? -1.847 9.245 2.689 1.00 97.44 90 CYS A N 1
ATOM 678 C CA . CYS A 1 90 ? -0.707 10.120 2.423 1.00 97.44 90 CYS A CA 1
ATOM 679 C C . CYS A 1 90 ? 0.612 9.333 2.397 1.00 97.44 90 CYS A C 1
ATOM 681 O O . CYS A 1 90 ? 1.429 9.542 1.501 1.00 97.44 90 CYS A O 1
ATOM 683 N N . ALA A 1 91 ? 0.800 8.398 3.335 1.00 95.75 91 ALA A N 1
ATOM 684 C CA . ALA A 1 91 ? 1.968 7.521 3.366 1.00 95.75 91 ALA A CA 1
ATOM 685 C C . ALA A 1 91 ? 2.042 6.614 2.125 1.00 95.75 91 ALA A C 1
ATOM 687 O O . ALA A 1 91 ? 3.100 6.513 1.506 1.00 95.75 91 ALA A O 1
ATOM 688 N N . GLY A 1 92 ? 0.918 6.016 1.717 1.00 95.19 92 GLY A N 1
ATOM 689 C CA . GLY A 1 92 ? 0.832 5.189 0.514 1.00 95.19 92 GLY A CA 1
ATOM 690 C C . GLY A 1 92 ? 1.142 5.969 -0.767 1.00 95.19 92 GLY A C 1
ATOM 691 O O . GLY A 1 92 ? 1.937 5.511 -1.584 1.00 95.19 92 GLY A O 1
ATOM 692 N N . ILE A 1 93 ? 0.591 7.180 -0.918 1.00 95.00 93 ILE A N 1
ATOM 693 C CA . ILE A 1 93 ? 0.881 8.071 -2.055 1.00 95.00 93 ILE A CA 1
ATOM 694 C C . ILE A 1 93 ? 2.368 8.434 -2.087 1.00 95.00 93 ILE A C 1
ATOM 696 O O . ILE A 1 93 ? 2.991 8.363 -3.146 1.00 95.00 93 ILE A O 1
ATOM 700 N N . ALA A 1 94 ? 2.946 8.795 -0.938 1.00 94.81 94 ALA A N 1
ATOM 701 C CA . ALA A 1 94 ? 4.360 9.138 -0.842 1.00 94.81 94 ALA A CA 1
ATOM 702 C C . ALA A 1 94 ? 5.259 7.951 -1.219 1.00 94.81 94 ALA A C 1
ATOM 704 O O . ALA A 1 94 ? 6.189 8.122 -2.005 1.00 94.81 94 ALA A O 1
ATOM 705 N N . LEU A 1 95 ? 4.955 6.747 -0.720 1.00 92.62 95 LEU A N 1
ATOM 706 C CA . LEU A 1 95 ? 5.684 5.522 -1.051 1.00 92.62 95 LEU A CA 1
ATOM 707 C C . LEU A 1 95 ? 5.583 5.194 -2.547 1.00 92.62 95 LEU A C 1
ATOM 709 O O . LEU A 1 95 ? 6.595 4.914 -3.192 1.00 92.62 95 LEU A O 1
ATOM 713 N N . HIS A 1 96 ? 4.373 5.276 -3.105 1.00 91.56 96 HIS A N 1
ATOM 714 C CA . HIS A 1 96 ? 4.120 5.014 -4.517 1.00 91.56 96 HIS A CA 1
ATOM 715 C C . HIS A 1 96 ? 4.876 5.999 -5.421 1.00 91.56 96 HIS A C 1
ATOM 717 O O . HIS A 1 96 ? 5.592 5.596 -6.340 1.00 91.56 96 HIS A O 1
ATOM 723 N N . ALA A 1 97 ? 4.776 7.299 -5.126 1.00 90.94 97 ALA A N 1
ATOM 724 C CA . ALA A 1 97 ? 5.479 8.349 -5.855 1.00 90.94 97 ALA A CA 1
ATOM 725 C C . ALA A 1 97 ? 7.002 8.191 -5.750 1.00 90.94 97 ALA A C 1
ATOM 727 O O . ALA A 1 97 ? 7.692 8.268 -6.765 1.00 90.94 97 ALA A O 1
ATOM 728 N N . TYR A 1 98 ? 7.521 7.915 -4.550 1.00 89.94 98 TYR A N 1
ATOM 729 C CA . TYR A 1 98 ? 8.945 7.680 -4.321 1.00 89.94 98 TYR A CA 1
ATOM 730 C C . TYR A 1 98 ? 9.481 6.538 -5.191 1.00 89.94 98 TYR A C 1
ATOM 732 O O . TYR A 1 98 ? 10.491 6.709 -5.877 1.00 89.94 98 TYR A O 1
ATOM 740 N N . PHE A 1 99 ? 8.798 5.393 -5.215 1.00 86.00 99 PHE A N 1
ATOM 741 C CA . PHE A 1 99 ? 9.230 4.261 -6.031 1.00 86.00 99 PHE A CA 1
ATOM 742 C C . PHE A 1 99 ? 9.163 4.568 -7.528 1.00 86.00 99 PHE A C 1
ATOM 744 O O . PHE A 1 99 ? 10.134 4.321 -8.245 1.00 86.00 99 PHE A O 1
ATOM 751 N N . ASN A 1 100 ? 8.057 5.155 -7.999 1.00 86.06 100 ASN A N 1
ATOM 752 C CA . ASN A 1 100 ? 7.899 5.490 -9.413 1.00 86.06 100 ASN A CA 1
ATOM 753 C C . ASN A 1 100 ? 8.993 6.464 -9.883 1.00 86.06 100 ASN A C 1
ATOM 755 O O . ASN A 1 100 ? 9.631 6.229 -10.907 1.00 86.06 100 ASN A O 1
ATOM 759 N N . LEU A 1 101 ? 9.282 7.506 -9.098 1.00 86.81 101 LEU A N 1
ATOM 760 C CA . LEU A 1 101 ? 10.361 8.455 -9.390 1.00 86.81 101 LEU A CA 1
ATOM 761 C C . LEU A 1 101 ? 11.747 7.798 -9.355 1.00 86.81 101 LEU A C 1
ATOM 763 O O . LEU A 1 101 ? 12.605 8.139 -10.167 1.00 86.81 101 LEU A O 1
ATOM 767 N N . SER A 1 102 ? 11.962 6.828 -8.464 1.00 84.38 102 SER A N 1
ATOM 768 C CA . SER A 1 102 ? 13.248 6.131 -8.340 1.00 84.38 102 SER A CA 1
ATOM 769 C C . SER A 1 102 ? 13.575 5.251 -9.557 1.00 84.38 102 SER A C 1
ATOM 771 O O . SER A 1 102 ? 14.750 5.005 -9.844 1.00 84.38 102 SER A O 1
ATOM 773 N N . ILE A 1 103 ? 12.557 4.792 -10.297 1.00 79.88 103 ILE A N 1
ATOM 774 C CA . ILE A 1 103 ? 12.729 3.906 -11.459 1.00 79.88 103 ILE A CA 1
ATOM 775 C C . ILE A 1 103 ? 12.888 4.665 -12.782 1.00 79.88 103 ILE A C 1
ATOM 777 O O . ILE A 1 103 ? 13.570 4.156 -13.669 1.00 79.88 103 ILE A O 1
ATOM 781 N N . ILE A 1 104 ? 12.323 5.871 -12.927 1.00 77.38 104 ILE A N 1
ATOM 782 C CA . ILE A 1 104 ? 12.280 6.602 -14.214 1.00 77.38 104 ILE A CA 1
ATOM 783 C C . ILE A 1 104 ? 13.669 6.804 -14.845 1.00 77.38 104 ILE A C 1
ATOM 785 O O . ILE A 1 104 ? 13.802 6.696 -16.061 1.00 77.38 104 ILE A O 1
ATOM 789 N N . SER A 1 105 ? 14.700 7.059 -14.036 1.00 72.19 105 SER A N 1
ATOM 790 C CA . SER A 1 105 ? 16.037 7.451 -14.521 1.00 72.19 105 SER A CA 1
ATOM 791 C C . SER A 1 105 ? 17.134 6.440 -14.172 1.00 72.19 105 SER A C 1
ATOM 793 O O . SER A 1 105 ? 18.310 6.795 -14.094 1.00 72.19 105 SER A O 1
ATOM 795 N N . THR A 1 106 ? 16.759 5.191 -13.901 1.00 75.50 106 THR A N 1
ATOM 796 C CA . THR A 1 106 ? 17.646 4.182 -13.315 1.00 75.50 106 THR A CA 1
ATOM 797 C C . THR A 1 106 ? 17.987 3.072 -14.317 1.00 75.50 106 THR A C 1
ATOM 799 O O . THR A 1 106 ? 17.144 2.625 -15.090 1.00 75.50 106 THR A O 1
ATOM 802 N N . SER A 1 107 ? 19.233 2.583 -14.289 1.00 80.62 107 SER A N 1
ATOM 803 C CA . SER A 1 107 ? 19.652 1.404 -15.064 1.00 80.62 107 SER A CA 1
ATOM 804 C C . SER A 1 107 ? 18.998 0.117 -14.545 1.00 80.62 107 SER A C 1
ATOM 806 O O . SER A 1 107 ? 18.599 0.041 -13.385 1.00 80.62 107 SER A O 1
ATOM 808 N N . THR A 1 108 ? 18.964 -0.949 -15.350 1.00 74.62 108 THR A N 1
ATOM 809 C CA . THR A 1 108 ? 18.384 -2.249 -14.952 1.00 74.62 108 THR A CA 1
ATOM 810 C C . THR A 1 108 ? 18.929 -2.768 -13.615 1.00 74.62 108 THR A C 1
ATOM 812 O O . THR A 1 108 ? 18.174 -3.250 -12.773 1.00 74.62 108 THR A O 1
ATOM 815 N N . VAL A 1 109 ? 20.236 -2.610 -13.370 1.00 79.81 109 VAL A N 1
ATOM 816 C CA . VAL A 1 109 ? 20.875 -3.005 -12.102 1.00 79.81 109 VAL A CA 1
ATOM 817 C C . VAL A 1 109 ? 20.403 -2.135 -10.934 1.00 79.81 109 VAL A C 1
ATOM 819 O O . VAL A 1 109 ? 20.201 -2.643 -9.833 1.00 79.81 109 VAL A O 1
ATOM 822 N N . GLY A 1 110 ? 20.204 -0.833 -11.144 1.00 82.88 110 GLY A N 1
ATOM 823 C CA . GLY A 1 110 ? 19.634 0.032 -10.112 1.00 82.88 110 GLY A CA 1
ATOM 824 C C . GLY A 1 110 ? 18.164 -0.298 -9.831 1.00 82.88 110 GLY A C 1
ATOM 825 O O . GLY A 1 110 ? 17.764 -0.315 -8.670 1.00 82.88 110 GLY A O 1
ATOM 826 N N . ALA A 1 111 ? 17.386 -0.659 -10.856 1.00 78.56 111 ALA A N 1
ATOM 827 C CA . ALA A 1 111 ? 15.986 -1.047 -10.699 1.00 78.56 111 ALA A CA 1
ATOM 828 C C . ALA A 1 111 ? 15.869 -2.326 -9.859 1.00 78.56 111 ALA A C 1
ATOM 830 O O . ALA A 1 111 ? 15.025 -2.402 -8.973 1.00 78.56 111 ALA A O 1
ATOM 831 N N . LEU A 1 112 ? 16.778 -3.287 -10.058 1.00 81.19 112 LEU A N 1
ATOM 832 C CA . LEU A 1 112 ? 16.892 -4.483 -9.217 1.00 81.19 112 LEU A CA 1
ATOM 833 C C . LEU A 1 112 ? 17.217 -4.151 -7.754 1.00 81.19 112 LEU A C 1
ATOM 835 O O . LEU A 1 112 ? 16.671 -4.783 -6.853 1.00 81.19 112 LEU A O 1
ATOM 839 N N . LYS A 1 113 ? 18.067 -3.149 -7.493 1.00 84.75 113 LYS A N 1
ATOM 840 C CA . LYS A 1 113 ? 18.366 -2.708 -6.118 1.00 84.75 113 LYS A CA 1
ATOM 841 C C . LYS A 1 113 ? 17.141 -2.095 -5.441 1.00 84.75 113 LYS A C 1
ATOM 843 O O . LYS A 1 113 ? 16.844 -2.457 -4.308 1.00 84.75 113 LYS A O 1
ATOM 848 N N . ILE A 1 114 ? 16.423 -1.211 -6.136 1.00 84.00 114 ILE A N 1
ATOM 849 C CA . ILE A 1 114 ? 15.180 -0.593 -5.638 1.00 84.00 114 ILE A CA 1
ATOM 850 C C . ILE A 1 114 ? 14.097 -1.663 -5.438 1.00 84.00 114 ILE A C 1
ATOM 852 O O . ILE A 1 114 ? 13.366 -1.656 -4.455 1.00 84.00 114 ILE A O 1
ATOM 856 N N . PHE A 1 115 ? 14.016 -2.642 -6.335 1.00 82.31 115 PHE A N 1
ATOM 857 C CA . PHE A 1 115 ? 13.137 -3.791 -6.154 1.00 82.31 115 PHE A CA 1
ATOM 858 C C . PHE A 1 115 ? 13.513 -4.604 -4.904 1.00 82.31 115 PHE A C 1
ATOM 860 O O . PHE A 1 115 ? 12.643 -5.015 -4.141 1.00 82.31 115 PHE A O 1
ATOM 867 N N . GLY A 1 116 ? 14.809 -4.780 -4.639 1.00 84.75 116 GLY A N 1
ATOM 868 C CA . GLY A 1 116 ? 15.300 -5.406 -3.413 1.00 84.75 116 GLY A CA 1
ATOM 869 C C . GLY A 1 116 ? 14.863 -4.676 -2.138 1.00 84.75 116 GLY A C 1
ATOM 870 O O . GLY A 1 116 ? 14.545 -5.332 -1.150 1.00 84.75 116 GLY A O 1
ATOM 871 N N . THR A 1 117 ? 14.775 -3.342 -2.144 1.00 84.19 117 THR A N 1
ATOM 872 C CA . THR A 1 117 ? 14.326 -2.590 -0.958 1.00 84.19 117 THR A CA 1
ATOM 873 C C . THR A 1 117 ? 12.824 -2.724 -0.698 1.00 84.19 117 THR A C 1
ATOM 875 O O . THR A 1 117 ? 12.416 -2.696 0.462 1.00 84.19 117 THR A O 1
ATOM 878 N N . ILE A 1 118 ? 12.001 -2.966 -1.728 1.00 87.31 118 ILE A N 1
ATOM 879 C CA . ILE A 1 118 ? 10.565 -3.266 -1.566 1.00 87.31 118 ILE A CA 1
ATOM 880 C C . ILE A 1 118 ? 10.335 -4.514 -0.706 1.00 87.31 118 ILE A C 1
ATOM 882 O O . ILE A 1 118 ? 9.392 -4.541 0.083 1.00 87.31 118 ILE A O 1
ATOM 886 N N . TRP A 1 119 ? 11.199 -5.527 -0.796 1.00 87.38 119 TRP A N 1
ATOM 887 C CA . TRP A 1 119 ? 11.060 -6.745 0.009 1.00 87.38 119 TRP A CA 1
ATOM 888 C C . TRP A 1 119 ? 11.160 -6.485 1.510 1.00 87.38 119 TRP A C 1
ATOM 890 O O . TRP A 1 119 ? 10.483 -7.153 2.287 1.00 87.38 119 TRP A O 1
ATOM 900 N N . ILE A 1 120 ? 11.925 -5.472 1.924 1.00 90.75 120 ILE A N 1
ATOM 901 C CA . ILE A 1 120 ? 11.940 -5.023 3.321 1.00 90.75 120 ILE A CA 1
ATOM 902 C C . ILE A 1 120 ? 10.545 -4.524 3.712 1.00 90.75 120 ILE A C 1
ATOM 904 O O . ILE A 1 120 ? 10.033 -4.890 4.765 1.00 90.75 120 ILE A O 1
ATOM 908 N N . GLY A 1 121 ? 9.889 -3.760 2.835 1.00 91.69 121 GLY A N 1
ATOM 909 C CA . GLY A 1 121 ? 8.500 -3.338 3.019 1.00 91.69 121 GLY A CA 1
ATOM 910 C C . GLY A 1 121 ? 7.527 -4.514 3.135 1.00 91.69 121 GLY A C 1
ATOM 911 O O . GLY A 1 121 ? 6.640 -4.482 3.979 1.00 91.69 121 GLY A O 1
ATOM 912 N N . VAL A 1 122 ? 7.720 -5.579 2.350 1.00 91.69 122 VAL A N 1
ATOM 913 C CA . VAL A 1 122 ? 6.902 -6.806 2.430 1.00 91.69 122 VAL A CA 1
ATOM 914 C C . VAL A 1 122 ? 7.088 -7.515 3.771 1.00 91.69 122 VAL A C 1
ATOM 916 O O . VAL A 1 122 ? 6.111 -7.941 4.381 1.00 91.69 122 VAL A O 1
ATOM 919 N N . VAL A 1 123 ? 8.320 -7.603 4.273 1.00 93.69 123 VAL A N 1
ATOM 920 C CA . VAL A 1 123 ? 8.582 -8.158 5.609 1.00 93.69 123 VAL A CA 1
ATOM 921 C C . VAL A 1 123 ? 7.900 -7.313 6.688 1.00 93.69 123 VAL A C 1
ATOM 923 O O . VAL A 1 123 ? 7.215 -7.862 7.547 1.00 93.69 123 VAL A O 1
ATOM 926 N N . LEU A 1 124 ? 8.011 -5.982 6.611 1.00 93.88 124 LEU A N 1
ATOM 927 C CA . LEU A 1 124 ? 7.334 -5.071 7.541 1.00 93.88 124 LEU A CA 1
ATOM 928 C C . LEU A 1 124 ? 5.807 -5.196 7.472 1.00 93.88 124 LEU A C 1
ATOM 930 O O . LEU A 1 124 ? 5.145 -5.126 8.5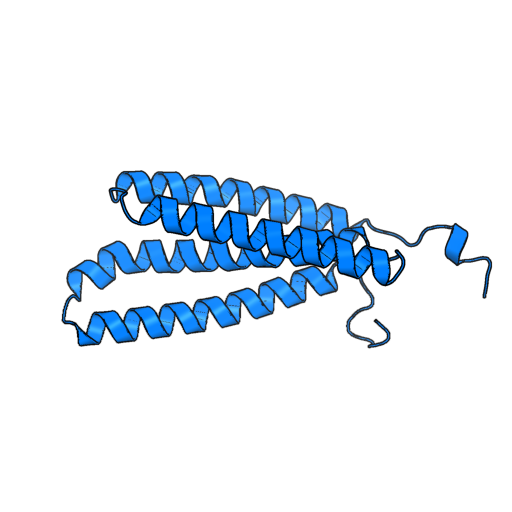04 1.00 93.88 124 LEU A O 1
ATOM 934 N N . LEU A 1 125 ? 5.247 -5.417 6.280 1.00 93.69 125 LEU A N 1
ATOM 935 C CA . LEU A 1 125 ? 3.826 -5.698 6.100 1.00 93.69 125 LEU A CA 1
ATOM 936 C C . LEU A 1 125 ? 3.419 -6.975 6.843 1.00 93.69 125 LEU A C 1
ATOM 938 O O . LEU A 1 125 ? 2.429 -6.951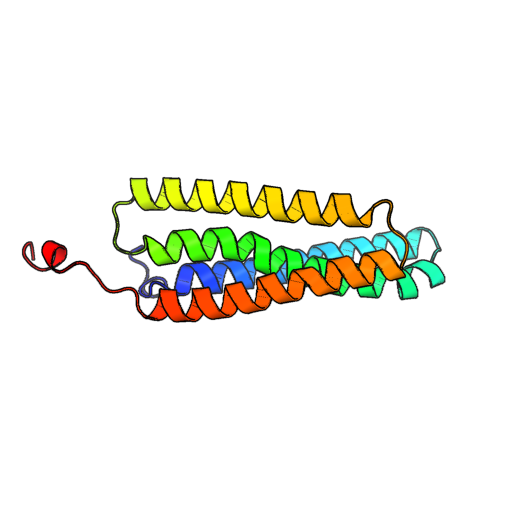 7.566 1.00 93.69 125 LEU A O 1
ATOM 942 N N . PHE A 1 126 ? 4.172 -8.069 6.702 1.00 93.06 126 PHE A N 1
ATOM 943 C CA . PHE A 1 126 ? 3.868 -9.311 7.418 1.00 93.06 126 PHE A CA 1
ATOM 944 C C . PHE A 1 126 ? 3.958 -9.148 8.937 1.00 93.06 126 PHE A C 1
ATOM 946 O O . PHE A 1 126 ? 3.082 -9.635 9.646 1.00 93.06 126 PHE A O 1
ATOM 953 N N . MET A 1 127 ? 4.956 -8.412 9.432 1.00 93.75 127 MET A N 1
ATOM 954 C CA . MET A 1 127 ? 5.050 -8.086 10.858 1.00 93.75 127 MET A CA 1
ATOM 955 C C . MET A 1 127 ? 3.834 -7.272 11.322 1.00 93.75 127 MET A C 1
ATOM 957 O O . MET A 1 127 ? 3.196 -7.618 12.310 1.00 93.75 127 MET A O 1
ATOM 961 N N . ALA A 1 128 ? 3.451 -6.230 10.578 1.00 92.62 128 ALA A N 1
ATOM 962 C CA . ALA A 1 128 ? 2.272 -5.427 10.899 1.00 92.62 128 ALA A CA 1
ATOM 963 C C . ALA A 1 128 ? 0.972 -6.247 10.848 1.00 92.62 128 ALA A C 1
ATOM 965 O O . ALA A 1 128 ? 0.073 -6.032 11.655 1.00 92.62 128 ALA A O 1
ATOM 966 N N . PHE A 1 129 ? 0.873 -7.201 9.922 1.00 92.56 129 PHE A N 1
ATOM 967 C CA . PHE A 1 129 ? -0.264 -8.110 9.811 1.00 92.56 129 PHE A CA 1
ATOM 968 C C . PHE A 1 129 ? -0.424 -8.979 11.065 1.00 92.56 129 PHE A C 1
ATOM 970 O O . PHE A 1 129 ? -1.543 -9.169 11.541 1.00 92.56 129 PHE A O 1
ATOM 977 N N . GLU A 1 130 ? 0.680 -9.482 11.622 1.00 92.31 130 GLU A N 1
ATOM 978 C CA . GLU A 1 130 ? 0.675 -10.233 12.881 1.00 92.31 130 GLU A CA 1
ATOM 979 C C . GLU A 1 130 ? 0.277 -9.352 14.073 1.00 92.31 130 GLU A C 1
ATOM 981 O O . GLU A 1 130 ? -0.587 -9.738 14.859 1.00 92.31 130 GLU A O 1
ATOM 986 N N . GLU A 1 131 ? 0.810 -8.133 14.154 1.00 91.56 131 GLU A N 1
ATOM 987 C CA . GLU A 1 131 ? 0.460 -7.170 15.207 1.00 91.56 131 GLU A CA 1
ATOM 988 C C . GLU A 1 131 ? -1.033 -6.796 15.186 1.00 91.56 131 GLU A C 1
ATOM 990 O O . GLU A 1 131 ? -1.684 -6.724 16.229 1.00 91.56 131 GLU A O 1
ATOM 995 N N . ILE A 1 132 ? -1.616 -6.605 13.998 1.00 91.06 132 ILE A N 1
ATOM 996 C CA . ILE A 1 132 ? -3.035 -6.242 13.848 1.00 91.06 132 ILE A CA 1
ATOM 997 C C . ILE A 1 132 ? -3.960 -7.369 14.315 1.00 91.06 132 ILE A C 1
ATOM 999 O O . ILE A 1 132 ? -4.994 -7.087 14.920 1.00 91.06 132 ILE A O 1
ATOM 1003 N N . LYS A 1 133 ? -3.582 -8.639 14.114 1.00 88.50 133 LYS A N 1
ATOM 1004 C CA . LYS A 1 133 ? -4.341 -9.784 14.653 1.00 88.50 133 LYS A CA 1
ATOM 1005 C C . LYS A 1 133 ? -4.445 -9.756 16.176 1.00 88.50 133 LYS A C 1
ATOM 1007 O O . LYS A 1 133 ? -5.413 -10.265 16.731 1.00 88.50 133 LYS A O 1
ATOM 1012 N N . GLY A 1 134 ? -3.456 -9.172 16.853 1.00 85.00 134 GLY A N 1
ATOM 1013 C CA . GLY A 1 134 ? -3.433 -9.031 18.307 1.00 85.00 134 GLY A CA 1
ATOM 1014 C C . GLY A 1 134 ? -4.287 -7.880 18.849 1.00 85.00 134 GLY A C 1
ATOM 1015 O O . GLY A 1 134 ? -4.435 -7.758 20.067 1.00 85.00 134 GLY A O 1
ATOM 1016 N N . VAL A 1 135 ? -4.850 -7.021 17.993 1.00 87.81 135 VAL A N 1
ATOM 1017 C CA . VAL A 1 135 ? -5.610 -5.840 18.425 1.00 87.81 135 VAL A CA 1
ATOM 1018 C C . VAL A 1 135 ? -6.947 -6.266 19.037 1.00 87.81 135 VAL A C 1
ATOM 1020 O O . VAL A 1 135 ? -7.780 -6.892 18.389 1.00 87.81 135 VAL A O 1
ATOM 1023 N N . GLN A 1 136 ? -7.180 -5.883 20.295 1.00 84.44 136 GLN A N 1
ATOM 1024 C CA . GLN A 1 136 ? -8.394 -6.210 21.053 1.00 84.44 136 GLN A CA 1
ATOM 1025 C C . GLN A 1 136 ? -9.174 -4.951 21.475 1.00 84.44 136 GLN A C 1
ATOM 1027 O O . GLN A 1 136 ? -8.590 -3.864 21.576 1.00 84.44 136 GLN A O 1
ATOM 1032 N N . PRO A 1 137 ? -10.485 -5.068 21.763 1.00 77.56 137 PRO A N 1
ATOM 1033 C CA . PRO A 1 137 ? -11.269 -3.963 22.303 1.00 77.56 137 PRO A CA 1
ATOM 1034 C C . PRO A 1 137 ? -10.713 -3.499 23.658 1.00 77.56 137 PRO A C 1
ATOM 1036 O O . PRO A 1 137 ? -10.368 -4.306 24.521 1.00 77.56 137 PRO A O 1
ATOM 1039 N N . SER A 1 138 ? -10.666 -2.184 23.879 1.00 69.94 138 SER A N 1
ATOM 1040 C CA . SER A 1 138 ? -10.339 -1.614 25.194 1.00 69.94 138 SER A CA 1
ATOM 1041 C C . SER A 1 138 ? -11.379 -2.051 26.233 1.00 69.94 138 SER A C 1
ATOM 1043 O O . SER A 1 138 ? -12.576 -1.939 25.984 1.00 69.94 138 SER A O 1
ATOM 1045 N N . LYS A 1 139 ? -10.957 -2.445 27.445 1.00 56.34 139 LYS A N 1
ATOM 1046 C CA . LYS A 1 139 ? -11.872 -2.802 28.555 1.00 56.34 139 LYS A CA 1
ATOM 1047 C C . LYS A 1 139 ? -12.919 -1.717 28.877 1.00 56.34 139 LYS A C 1
ATOM 1049 O O . LYS A 1 139 ? -13.973 -2.027 29.419 1.00 56.34 139 LYS A O 1
ATOM 1054 N N . SER A 1 140 ? -12.671 -0.458 28.505 1.00 52.75 140 SER A N 1
ATOM 1055 C CA . SER A 1 140 ? -13.600 0.663 28.709 1.00 52.75 140 SER A CA 1
ATOM 1056 C C . SER A 1 140 ? -14.878 0.603 27.858 1.00 52.75 140 SER A C 1
ATOM 1058 O O . SER A 1 140 ? -15.841 1.287 28.184 1.00 52.75 140 SER A O 1
ATOM 1060 N N . SER A 1 141 ? -14.914 -0.177 26.770 1.00 51.56 141 SER A N 1
ATOM 1061 C CA . SER A 1 141 ? -16.101 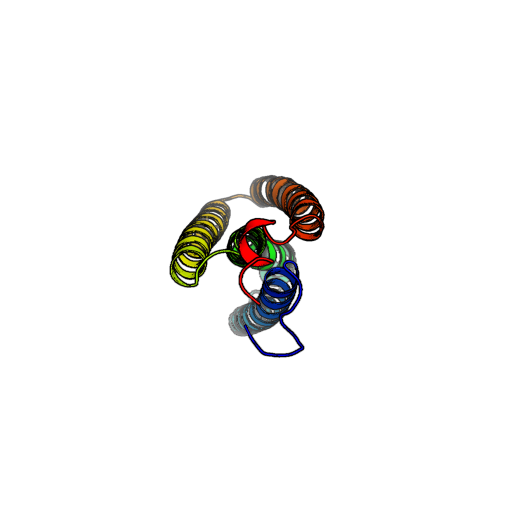-0.315 25.907 1.00 51.56 141 SER A CA 1
ATOM 1062 C C . SER A 1 141 ? -17.038 -1.463 26.306 1.00 51.56 141 SER A C 1
ATOM 1064 O O . SER A 1 141 ? -18.073 -1.626 25.674 1.00 51.56 141 SER A O 1
ATOM 1066 N N . GLN A 1 142 ? -16.710 -2.243 27.346 1.00 49.38 142 GLN A N 1
ATOM 1067 C CA . GLN A 1 142 ? -17.552 -3.345 27.849 1.00 49.38 142 GLN A CA 1
ATOM 1068 C C . GLN A 1 142 ? -18.473 -2.948 29.020 1.00 49.38 142 GLN A C 1
ATOM 1070 O O . GLN A 1 142 ? -19.305 -3.744 29.430 1.00 49.38 142 GLN A O 1
ATOM 1075 N N . GLN A 1 143 ? -18.349 -1.734 29.571 1.00 45.19 143 GLN A N 1
ATOM 1076 C CA . GLN A 1 143 ? -19.142 -1.274 30.728 1.00 45.19 143 GLN A CA 1
ATOM 1077 C C . GLN A 1 143 ? -20.392 -0.449 30.363 1.00 45.19 143 GLN A C 1
ATOM 1079 O O . GLN A 1 143 ? -21.007 0.139 31.246 1.00 45.19 143 GLN A O 1
ATOM 1084 N N . SER A 1 144 ? -20.767 -0.366 29.083 1.00 45.97 144 SER A N 1
ATOM 1085 C CA . SER A 1 144 ? -21.902 0.462 28.622 1.00 45.97 144 SER A CA 1
ATOM 1086 C C . SER A 1 144 ? -22.967 -0.302 27.824 1.00 45.97 144 SER A C 1
ATOM 1088 O O . SER A 1 144 ? -23.777 0.325 27.144 1.00 45.97 144 SER A O 1
ATOM 1090 N N . THR A 1 145 ? -22.992 -1.633 27.933 1.00 43.81 145 THR A N 1
ATOM 1091 C CA . THR A 1 145 ? -24.063 -2.495 27.400 1.00 43.81 145 THR A CA 1
ATOM 1092 C C . THR A 1 145 ? -24.868 -3.117 28.522 1.00 43.81 145 THR A C 1
ATOM 1094 O O . THR A 1 145 ? -24.212 -3.686 29.425 1.00 43.81 145 THR A O 1
#

Foldseek 3Di:
DPDPQQPALQSLLVVLLVVLLVVLVVVLVVVLVVCVVVVNVVCCVLVSVLCSVLSSLLSSLLSNLLSLLLLQCVQPDPVSNVVSNVVSNVSSVVSNVVLVVQPPPDDPVSSVVSSVVSVVSVVVSVVSSVVSNVDDHDPVVVPPD